Protein AF-A0A1Y4TGB0-F1 (afdb_monomer)

Secondary structure (DSSP, 8-state):
-HHHHHHHHHHHHHHHHHHHHHHHHHHHHHHHHHHHHHHHHHHHTT-HHHHHHHHHHHHHHHHHHHHH-SSSS-HHHHHHHHHHHHHHHHHHHTT-HHHHHHHHHHHHHHHHHHHHHHHTT-

Foldseek 3Di:
DVVVVVVVVVVVVVVCVLVVVLVVLLVLLVLLLVLLVQLVVCVVVVNLVSNLVSLVVSLVSLVVCLVVDDDDDDSVLSVVLSVLSVVLSVCSVVVNSVVSNVSSVVSNVSSVVSNVVSVVVD

Solvent-accessible surface area (backbone atoms only — not comparable to full-atom values): 6438 Å² total; per-residue (Å²): 115,74,68,57,54,52,52,51,50,49,51,52,50,50,53,50,52,51,53,52,52,50,53,50,53,44,53,49,32,56,53,38,50,51,26,52,52,50,19,52,55,23,52,74,70,69,36,57,71,59,18,49,50,26,36,54,52,35,32,50,50,34,58,49,49,55,74,71,60,88,82,86,72,66,67,63,63,43,51,54,45,31,48,35,38,50,49,19,46,49,28,53,73,73,69,38,55,69,63,17,50,54,34,47,52,54,39,48,54,54,40,51,52,53,39,51,66,57,56,76,80,109

pLDDT: mean 77.72, std 8.69, range [47.31, 87.56]

Mean predicted aligned error: 9.44 Å

Radius of gyration: 18.06 Å; Cα contacts (8 Å, |Δi|>4): 98; chains: 1; bounding box: 48×22×54 Å

Structure (mmCIF, N/CA/C/O backbone):
data_AF-A0A1Y4TGB0-F1
#
_entry.id   AF-A0A1Y4TGB0-F1
#
loop_
_atom_site.group_PDB
_atom_site.id
_atom_site.type_symbol
_atom_site.label_atom_id
_atom_site.label_alt_id
_atom_site.label_comp_id
_atom_site.label_asym_id
_atom_site.label_entity_id
_atom_site.label_seq_id
_atom_site.pdbx_PDB_ins_code
_atom_site.Cartn_x
_atom_site.Cartn_y
_atom_site.Cartn_z
_atom_site.occupancy
_atom_site.B_iso_or_equiv
_atom_site.auth_seq_id
_atom_site.auth_comp_id
_atom_site.auth_asym_id
_atom_site.auth_atom_id
_atom_site.pdbx_PDB_model_num
ATOM 1 N N . MET A 1 1 ? 29.116 0.308 -35.618 1.00 61.00 1 MET A N 1
ATOM 2 C CA . MET A 1 1 ? 28.433 1.578 -35.279 1.00 61.00 1 MET A CA 1
ATOM 3 C C . MET A 1 1 ? 26.933 1.412 -35.000 1.00 61.00 1 MET A C 1
ATOM 5 O O . MET A 1 1 ? 26.544 1.651 -33.871 1.00 61.00 1 MET A O 1
ATOM 9 N N . LYS A 1 2 ? 26.084 0.939 -35.935 1.00 65.75 2 LYS A N 1
ATOM 10 C CA . LYS A 1 2 ? 24.613 0.807 -35.722 1.00 65.75 2 LYS A CA 1
ATOM 11 C C . LYS A 1 2 ? 24.197 -0.141 -34.577 1.00 65.75 2 LYS A C 1
ATOM 13 O O . LYS A 1 2 ? 23.244 0.141 -33.867 1.00 65.75 2 LYS A O 1
ATOM 18 N N . ARG A 1 3 ? 24.946 -1.229 -34.354 1.00 72.62 3 ARG A N 1
ATOM 19 C CA . ARG A 1 3 ? 24.687 -2.206 -33.275 1.00 72.62 3 ARG A CA 1
ATOM 20 C C . ARG A 1 3 ? 24.862 -1.629 -31.861 1.00 72.62 3 ARG A C 1
ATOM 22 O O . ARG A 1 3 ? 24.128 -2.015 -30.966 1.00 72.62 3 ARG A O 1
ATOM 29 N N . ILE A 1 4 ? 25.785 -0.679 -31.681 1.00 84.44 4 ILE A N 1
ATOM 30 C CA . ILE A 1 4 ? 26.042 -0.034 -30.381 1.00 84.44 4 ILE A CA 1
ATOM 31 C C . ILE A 1 4 ? 24.870 0.880 -30.006 1.00 84.44 4 ILE A C 1
ATOM 33 O O . ILE A 1 4 ? 24.413 0.848 -28.871 1.00 84.44 4 ILE A O 1
ATOM 37 N N . TRP A 1 5 ? 24.325 1.622 -30.974 1.00 85.44 5 TRP A N 1
ATOM 38 C CA . TRP A 1 5 ? 23.139 2.459 -30.767 1.00 85.44 5 TRP A CA 1
ATOM 39 C C . TRP A 1 5 ? 21.890 1.646 -30.429 1.00 85.44 5 TRP A C 1
ATOM 41 O O . TRP A 1 5 ? 21.121 2.058 -29.570 1.00 85.44 5 TRP A O 1
ATOM 51 N N . VAL A 1 6 ? 21.718 0.471 -31.043 1.00 86.06 6 VAL A N 1
ATOM 52 C CA . VAL A 1 6 ? 20.629 -0.454 -30.688 1.00 86.06 6 VAL A CA 1
ATOM 53 C C . VAL A 1 6 ? 20.794 -0.962 -29.255 1.00 86.06 6 VAL A C 1
ATOM 55 O O . VAL A 1 6 ? 19.829 -0.940 -28.498 1.00 86.06 6 VAL A O 1
ATOM 58 N N . CYS A 1 7 ? 22.009 -1.347 -28.847 1.00 84.62 7 CYS A N 1
ATOM 59 C CA . CYS A 1 7 ? 22.269 -1.751 -27.464 1.00 84.62 7 CYS A CA 1
ATOM 60 C C . CYS A 1 7 ? 22.035 -0.609 -26.464 1.00 84.62 7 CYS A C 1
ATOM 62 O O . CYS A 1 7 ? 21.417 -0.834 -25.429 1.00 84.62 7 CYS A O 1
ATOM 64 N N . LEU A 1 8 ? 22.475 0.616 -26.768 1.00 86.12 8 LEU A N 1
ATOM 65 C CA . LEU A 1 8 ? 22.239 1.780 -25.907 1.00 86.12 8 LEU A CA 1
ATOM 66 C C . LEU A 1 8 ? 20.750 2.135 -25.813 1.00 86.12 8 LEU A C 1
ATOM 68 O O . LEU A 1 8 ? 20.268 2.428 -24.722 1.00 86.12 8 LEU A O 1
ATOM 72 N N . ALA A 1 9 ? 20.007 2.056 -26.919 1.00 85.12 9 ALA A N 1
ATOM 73 C CA . ALA A 1 9 ? 18.562 2.277 -26.930 1.00 85.12 9 ALA A CA 1
ATOM 74 C C . ALA A 1 9 ? 17.809 1.205 -26.127 1.00 85.12 9 ALA A C 1
ATOM 76 O O . ALA A 1 9 ? 16.884 1.535 -25.390 1.00 85.12 9 ALA A O 1
ATOM 77 N N . LEU A 1 10 ? 18.231 -0.061 -26.217 1.00 87.44 10 LEU A N 1
ATOM 78 C CA . LEU A 1 10 ? 17.659 -1.147 -25.421 1.00 87.44 10 LEU A CA 1
ATOM 79 C C . LEU A 1 10 ? 17.927 -0.936 -23.925 1.00 87.44 10 LEU A C 1
ATOM 81 O O . LEU A 1 10 ? 17.007 -1.036 -23.122 1.00 87.44 10 LEU A O 1
ATOM 85 N N . MET A 1 11 ? 19.163 -0.586 -23.557 1.00 87.38 11 MET A N 1
ATOM 86 C CA . MET A 1 11 ? 19.537 -0.292 -22.170 1.00 87.38 11 MET A CA 1
ATOM 87 C C . MET A 1 11 ? 18.752 0.897 -21.613 1.00 87.38 11 MET A C 1
ATOM 89 O O . MET A 1 11 ? 18.210 0.801 -20.518 1.00 87.38 11 MET A O 1
ATOM 93 N N . ALA A 1 12 ? 18.635 1.990 -22.372 1.00 86.94 12 ALA A N 1
ATOM 94 C CA . ALA A 1 12 ? 17.831 3.146 -21.982 1.00 86.94 12 ALA A CA 1
ATOM 95 C C . ALA A 1 12 ? 16.343 2.787 -21.847 1.00 86.94 12 ALA A C 1
ATOM 97 O O . ALA A 1 12 ? 15.696 3.208 -20.892 1.00 86.94 12 ALA A O 1
ATOM 98 N N . GLY A 1 13 ? 15.814 1.971 -22.763 1.00 85.12 13 GLY A N 1
ATOM 99 C CA . GLY A 1 13 ? 14.444 1.469 -22.707 1.00 85.12 13 GLY A CA 1
ATOM 100 C C . GLY A 1 13 ? 14.187 0.629 -21.458 1.00 85.12 13 GLY A C 1
ATOM 101 O O . GLY A 1 13 ? 13.225 0.894 -20.744 1.00 85.12 13 GLY A O 1
A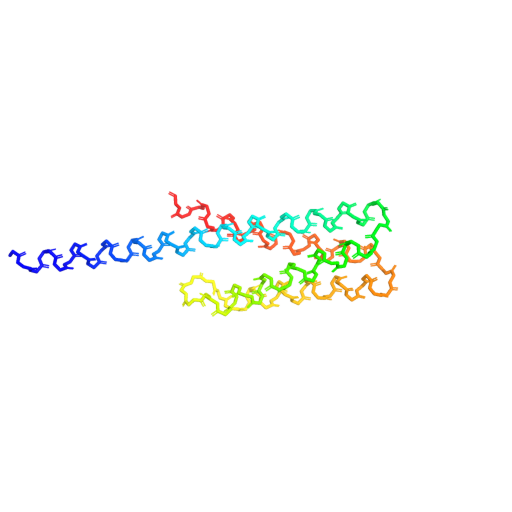TOM 102 N N . ILE A 1 14 ? 15.073 -0.323 -21.149 1.00 81.81 14 ILE A N 1
ATOM 103 C CA . ILE A 1 14 ? 14.989 -1.142 -19.932 1.00 81.81 14 ILE A CA 1
ATOM 104 C C . ILE A 1 14 ? 15.075 -0.249 -18.692 1.00 81.81 14 ILE A C 1
ATOM 106 O O . ILE A 1 14 ? 14.228 -0.371 -17.819 1.00 81.81 14 ILE A O 1
ATOM 110 N N . LEU A 1 15 ? 16.028 0.688 -18.635 1.00 80.44 15 LEU A N 1
ATOM 111 C CA . LEU A 1 15 ? 16.211 1.593 -17.495 1.00 80.44 15 LEU A CA 1
ATOM 112 C C . LEU A 1 15 ? 14.988 2.495 -17.253 1.00 80.44 15 LEU A C 1
ATOM 114 O O . LEU A 1 15 ? 14.605 2.748 -16.112 1.00 80.44 15 LEU A O 1
ATOM 118 N N . LEU A 1 16 ? 14.356 2.975 -18.327 1.00 80.94 16 LEU A N 1
ATOM 119 C CA . LEU A 1 16 ? 13.111 3.737 -18.245 1.00 80.94 16 LEU A CA 1
ATOM 120 C C . LEU A 1 16 ? 11.956 2.864 -17.754 1.00 80.94 16 LEU A C 1
ATOM 122 O O . LEU A 1 16 ? 11.166 3.317 -16.930 1.00 80.94 16 LEU A O 1
ATOM 126 N N . LEU A 1 17 ? 11.866 1.620 -18.228 1.00 76.75 17 LEU A N 1
ATOM 127 C CA . LEU A 1 17 ? 10.807 0.690 -17.846 1.00 76.75 17 LEU A CA 1
ATOM 128 C C . LEU A 1 17 ? 10.923 0.277 -16.372 1.00 76.75 17 LEU A C 1
ATOM 130 O O . LEU A 1 17 ? 9.928 0.289 -15.646 1.00 76.75 17 LEU A O 1
ATOM 134 N N . THR A 1 18 ? 12.138 -0.027 -15.911 1.00 73.00 18 THR A N 1
ATOM 135 C CA . THR A 1 18 ? 12.414 -0.354 -14.509 1.00 73.00 18 THR A CA 1
ATOM 136 C C . THR A 1 18 ? 12.219 0.864 -13.614 1.00 73.00 18 THR A C 1
ATOM 138 O O . THR A 1 18 ? 11.489 0.774 -12.632 1.00 73.00 18 THR A O 1
ATOM 141 N N . GLY A 1 19 ? 12.741 2.035 -13.994 1.00 73.25 19 GLY A N 1
ATOM 142 C CA . GLY A 1 19 ? 12.546 3.281 -13.248 1.00 73.25 19 GLY A CA 1
ATOM 143 C C . GLY A 1 19 ? 11.080 3.726 -13.160 1.00 73.25 19 GLY A C 1
ATOM 144 O O . GLY A 1 19 ? 10.633 4.191 -12.108 1.00 73.25 19 GLY A O 1
ATOM 145 N N . TYR A 1 20 ? 10.302 3.548 -14.233 1.00 73.62 20 TYR A N 1
ATOM 146 C CA . TYR A 1 20 ? 8.856 3.785 -14.236 1.00 73.62 20 TYR A CA 1
ATOM 147 C C . TYR A 1 20 ? 8.131 2.820 -13.292 1.00 73.62 20 TYR A C 1
ATOM 149 O O . TYR A 1 20 ? 7.312 3.253 -12.477 1.00 73.62 20 TYR A O 1
ATOM 157 N N . SER A 1 21 ? 8.476 1.530 -13.341 1.00 70.12 21 SER A N 1
ATOM 158 C CA . SER A 1 21 ? 7.890 0.526 -12.454 1.00 70.12 21 SER A CA 1
ATOM 159 C C . SER A 1 21 ? 8.194 0.816 -10.984 1.00 70.12 21 SER A C 1
ATOM 161 O O . SER A 1 21 ? 7.292 0.748 -10.152 1.00 70.12 21 SER A O 1
ATOM 163 N N . THR A 1 22 ? 9.430 1.193 -10.649 1.00 74.06 22 THR A N 1
ATOM 164 C CA . THR A 1 22 ? 9.803 1.491 -9.262 1.00 74.06 22 THR A CA 1
ATOM 165 C C . THR A 1 22 ? 9.095 2.735 -8.732 1.00 74.06 22 THR A C 1
ATOM 167 O O . THR A 1 22 ? 8.610 2.724 -7.604 1.00 74.06 22 THR A O 1
ATOM 170 N N . ARG A 1 23 ? 8.959 3.796 -9.542 1.00 74.62 23 ARG A N 1
ATOM 171 C CA . ARG A 1 23 ? 8.182 4.984 -9.145 1.00 74.62 23 ARG A CA 1
ATOM 172 C C . ARG A 1 23 ? 6.718 4.656 -8.873 1.00 74.62 23 ARG A C 1
ATOM 174 O O . ARG A 1 23 ? 6.152 5.175 -7.918 1.00 74.62 23 ARG A O 1
ATOM 181 N N . ARG A 1 24 ? 6.112 3.795 -9.690 1.00 77.38 24 ARG A N 1
ATOM 182 C CA . ARG A 1 24 ? 4.710 3.402 -9.527 1.00 77.38 24 ARG A CA 1
ATOM 183 C C . ARG A 1 24 ? 4.477 2.603 -8.246 1.00 77.38 24 ARG A C 1
ATOM 185 O O . ARG A 1 24 ? 3.512 2.877 -7.545 1.00 77.38 24 ARG A O 1
ATOM 192 N N . VAL A 1 25 ? 5.355 1.646 -7.932 1.00 73.88 25 VAL A N 1
ATOM 193 C CA . VAL A 1 25 ? 5.240 0.857 -6.692 1.00 73.88 25 VAL A CA 1
ATOM 194 C C . VAL A 1 25 ? 5.411 1.742 -5.458 1.00 73.88 25 VAL A C 1
ATOM 196 O O . VAL A 1 25 ? 4.647 1.595 -4.512 1.00 73.88 25 VAL A O 1
ATOM 199 N N . ARG A 1 26 ? 6.336 2.707 -5.493 1.00 74.56 26 ARG A N 1
ATOM 200 C CA . ARG A 1 26 ? 6.496 3.689 -4.408 1.00 74.56 26 ARG A CA 1
ATOM 201 C C . ARG A 1 26 ? 5.249 4.546 -4.210 1.00 74.56 26 ARG A C 1
ATOM 203 O O . ARG A 1 26 ? 4.766 4.657 -3.096 1.00 74.56 26 ARG A O 1
ATOM 210 N N . LEU A 1 27 ? 4.679 5.076 -5.296 1.00 82.00 27 LEU A N 1
ATOM 211 C CA . LEU A 1 27 ? 3.424 5.836 -5.234 1.00 82.00 27 LEU A CA 1
ATOM 212 C C . LEU A 1 27 ? 2.273 5.007 -4.654 1.00 82.00 27 LEU A C 1
ATOM 214 O O . LEU A 1 27 ? 1.468 5.533 -3.894 1.00 82.00 27 LEU A O 1
ATOM 218 N N . PHE A 1 28 ? 2.198 3.722 -5.004 1.00 81.62 28 PHE A N 1
ATOM 219 C CA . PHE A 1 28 ? 1.225 2.804 -4.420 1.00 81.62 28 PHE A CA 1
ATOM 220 C C . PHE A 1 28 ? 1.448 2.624 -2.913 1.00 81.62 28 PHE A C 1
ATOM 222 O O . PHE A 1 28 ? 0.486 2.730 -2.156 1.00 81.62 28 PHE A O 1
ATOM 229 N N . ALA A 1 29 ? 2.690 2.384 -2.483 1.00 82.44 29 ALA A N 1
ATOM 230 C CA . ALA A 1 29 ? 3.015 2.209 -1.072 1.00 82.44 29 ALA A CA 1
ATOM 231 C C . ALA A 1 29 ? 2.697 3.473 -0.260 1.00 82.44 29 ALA A C 1
ATOM 233 O O .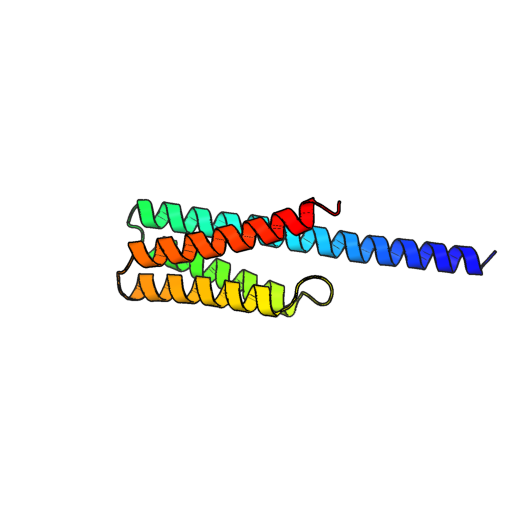 ALA A 1 29 ? 1.992 3.380 0.737 1.00 82.44 29 ALA A O 1
ATOM 234 N N . ASP A 1 30 ? 3.098 4.655 -0.741 1.00 83.38 30 ASP A N 1
ATOM 235 C CA . ASP A 1 30 ? 2.791 5.939 -0.097 1.00 83.38 30 ASP A CA 1
ATOM 236 C C . ASP A 1 30 ? 1.271 6.163 0.027 1.00 83.38 30 ASP A C 1
ATOM 238 O O . ASP A 1 30 ? 0.768 6.538 1.086 1.00 83.38 30 ASP A O 1
ATOM 242 N N . GLN A 1 31 ? 0.513 5.903 -1.047 1.00 87.38 31 GLN A N 1
ATOM 243 C CA . GLN A 1 31 ? -0.945 6.059 -1.039 1.00 87.38 31 GLN A CA 1
ATOM 244 C C . GLN A 1 31 ? -1.630 5.072 -0.097 1.00 87.38 31 GLN A C 1
ATOM 246 O O . GLN A 1 31 ? -2.571 5.452 0.595 1.00 87.38 31 GLN A O 1
ATOM 251 N N . LEU A 1 32 ? -1.193 3.813 -0.079 1.00 83.81 32 LEU A N 1
ATOM 252 C CA . LEU A 1 32 ? -1.805 2.789 0.754 1.00 83.81 32 LEU A CA 1
ATOM 253 C C . LEU A 1 32 ? -1.478 2.999 2.235 1.00 83.81 32 LEU A C 1
ATOM 255 O O . LEU A 1 32 ? -2.385 2.910 3.059 1.00 83.81 32 LEU A O 1
ATOM 259 N N . SER A 1 33 ? -0.235 3.359 2.563 1.00 85.31 33 SER A N 1
ATOM 260 C CA . SER A 1 33 ? 0.166 3.742 3.922 1.00 85.31 33 SER A CA 1
ATOM 261 C C . SER A 1 33 ? -0.661 4.917 4.437 1.00 85.31 33 SER A C 1
ATOM 263 O O . SER A 1 33 ? -1.189 4.849 5.543 1.00 85.31 33 SER A O 1
ATOM 265 N N . PHE A 1 34 ? -0.881 5.943 3.608 1.00 87.56 34 PHE A N 1
ATOM 266 C CA . PHE A 1 34 ? -1.735 7.074 3.971 1.00 87.56 34 PHE A CA 1
ATOM 267 C C . PHE A 1 34 ? -3.186 6.653 4.268 1.00 87.56 34 PHE A C 1
ATOM 269 O O . PHE A 1 34 ? -3.794 7.144 5.219 1.00 87.56 34 PHE A O 1
ATOM 276 N N . GLN A 1 35 ? -3.757 5.733 3.479 1.00 86.12 35 GLN A N 1
ATOM 277 C CA . GLN A 1 35 ? -5.108 5.215 3.735 1.00 86.12 35 GLN A CA 1
ATOM 278 C C . GLN A 1 35 ? -5.175 4.381 5.021 1.00 86.12 35 GLN A C 1
ATOM 280 O O . GLN A 1 35 ? -6.158 4.479 5.748 1.00 86.12 35 GLN A O 1
ATOM 285 N N . LEU A 1 36 ? -4.145 3.585 5.313 1.00 83.69 36 LEU A N 1
ATOM 286 C CA . LEU A 1 36 ? -4.058 2.794 6.542 1.00 83.69 36 LEU A CA 1
ATOM 287 C C . LEU A 1 36 ? -3.953 3.682 7.786 1.00 83.69 36 LEU A C 1
ATOM 289 O O . LEU A 1 36 ? -4.668 3.448 8.756 1.00 83.69 36 LEU A O 1
ATOM 293 N N . GLU A 1 37 ? -3.123 4.723 7.739 1.00 86.75 37 GLU A N 1
ATOM 294 C CA . GLU A 1 37 ? -2.985 5.699 8.825 1.00 86.75 37 GLU A CA 1
ATOM 295 C C . GLU A 1 37 ? -4.285 6.488 9.032 1.00 86.75 37 GLU A C 1
ATOM 297 O O . GLU A 1 37 ? -4.765 6.614 10.154 1.00 86.75 37 GLU A O 1
ATOM 302 N N . THR A 1 38 ? -4.936 6.906 7.940 1.00 87.12 38 THR A N 1
ATOM 303 C CA . THR A 1 38 ? -6.262 7.547 7.992 1.00 87.12 38 THR A CA 1
ATOM 304 C C . THR A 1 38 ? -7.324 6.616 8.587 1.00 87.12 38 THR A C 1
ATOM 306 O O . THR A 1 38 ? -8.170 7.063 9.358 1.00 87.12 38 THR A O 1
ATOM 309 N N . ALA A 1 39 ? -7.296 5.322 8.252 1.00 82.88 39 ALA A N 1
ATOM 310 C CA . ALA A 1 39 ? -8.218 4.340 8.816 1.00 82.88 39 ALA A CA 1
ATOM 311 C C . ALA A 1 39 ? -7.978 4.128 10.318 1.00 82.88 39 ALA A C 1
ATOM 313 O O . ALA A 1 39 ? -8.939 4.060 11.079 1.00 82.88 39 ALA A O 1
ATOM 314 N N . ALA A 1 40 ? -6.715 4.049 10.746 1.00 81.81 40 ALA A N 1
ATOM 315 C CA . ALA A 1 40 ? -6.348 3.897 12.151 1.00 81.81 40 ALA A CA 1
ATOM 316 C C . ALA A 1 40 ? -6.749 5.125 12.987 1.00 81.81 40 ALA A C 1
ATOM 318 O O . ALA A 1 40 ? -7.339 4.970 14.055 1.00 81.81 40 ALA A O 1
ATOM 319 N N . GLU A 1 41 ? -6.502 6.334 12.478 1.00 86.00 41 GLU A N 1
ATOM 320 C CA . GLU A 1 41 ? -6.896 7.590 13.126 1.00 86.00 41 GLU A CA 1
ATOM 321 C C . GLU A 1 41 ? -8.426 7.714 13.226 1.00 86.00 41 GLU A C 1
ATOM 323 O O . GLU A 1 41 ? -8.961 8.068 14.275 1.00 86.00 41 GLU A O 1
ATOM 328 N N . ALA A 1 42 ? -9.154 7.344 12.167 1.00 84.31 42 ALA A N 1
ATOM 329 C CA . ALA A 1 42 ? -10.616 7.330 12.178 1.00 84.31 42 ALA A CA 1
ATOM 330 C C . ALA A 1 42 ? -11.183 6.331 13.202 1.00 84.31 42 ALA A C 1
ATOM 332 O O . ALA A 1 42 ? -12.160 6.640 13.880 1.00 84.31 42 ALA A O 1
ATOM 333 N N . LEU A 1 43 ? -10.552 5.163 13.367 1.00 79.69 43 LEU A N 1
ATOM 334 C CA . LEU A 1 43 ? -10.927 4.201 14.410 1.00 79.69 43 LEU A CA 1
ATOM 335 C C . LEU A 1 43 ? -10.641 4.728 15.814 1.00 79.69 43 LEU A C 1
ATOM 337 O O . LEU A 1 43 ? -11.436 4.487 16.715 1.00 79.69 43 LEU A O 1
ATOM 341 N N . HIS A 1 44 ? -9.556 5.482 15.998 1.00 83.38 44 HIS A N 1
ATOM 342 C CA . HIS A 1 44 ? -9.253 6.128 17.274 1.00 83.38 44 HIS A CA 1
ATOM 343 C C . HIS A 1 44 ? -10.289 7.199 17.657 1.00 83.38 44 HIS A C 1
ATOM 345 O O . HIS A 1 44 ? -10.555 7.411 18.837 1.00 83.38 44 HIS A O 1
ATOM 351 N N . GLN A 1 45 ? -10.896 7.852 16.665 1.00 85.62 45 GLN A N 1
ATOM 352 C CA . GLN A 1 45 ? -11.945 8.862 16.843 1.00 85.62 45 GLN A CA 1
ATOM 353 C C . GLN A 1 45 ? -13.369 8.269 16.870 1.00 85.62 45 GLN A C 1
ATOM 355 O O . GLN A 1 45 ? -14.339 9.026 16.824 1.00 85.62 45 GLN A O 1
ATOM 360 N N . ASP A 1 46 ? -13.505 6.937 16.926 1.00 80.25 46 ASP A N 1
ATOM 361 C CA . ASP A 1 46 ? -14.777 6.202 16.824 1.00 80.25 46 ASP A CA 1
ATOM 362 C C . ASP A 1 46 ? -15.582 6.477 15.531 1.00 80.25 46 ASP A C 1
ATOM 364 O O . ASP A 1 46 ? -16.771 6.159 15.423 1.00 80.25 46 ASP A O 1
ATOM 368 N N . ASP A 1 47 ? -14.930 6.998 14.488 1.00 83.06 47 ASP A N 1
ATOM 369 C CA . ASP A 1 47 ? -15.523 7.244 13.173 1.00 83.06 47 ASP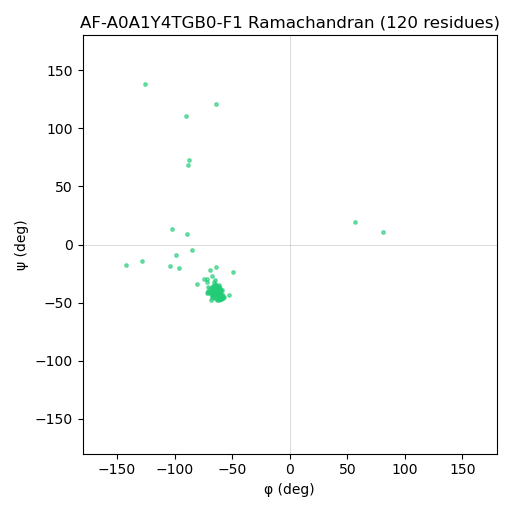 A CA 1
ATOM 370 C C . ASP A 1 47 ? -15.410 5.994 12.279 1.00 83.06 47 ASP A C 1
ATOM 372 O O . ASP A 1 47 ? -14.636 5.893 11.318 1.00 83.06 47 ASP A O 1
ATOM 376 N N . VAL A 1 48 ? -16.227 4.993 12.619 1.00 77.75 48 VAL A N 1
ATOM 377 C CA . VAL A 1 48 ? -16.359 3.727 11.882 1.00 77.75 48 VAL A CA 1
ATOM 378 C C . VAL A 1 48 ? -16.651 3.911 10.378 1.00 77.75 48 VAL A C 1
ATOM 380 O O . VAL A 1 48 ? -16.051 3.183 9.575 1.00 77.75 48 VAL A O 1
ATOM 383 N N . PRO A 1 49 ? -17.543 4.823 9.924 1.00 81.44 49 PRO A N 1
ATOM 384 C CA . PRO A 1 49 ? -17.788 4.981 8.492 1.00 81.44 49 PRO A CA 1
ATOM 385 C C . PRO A 1 49 ? -16.580 5.561 7.742 1.00 81.44 49 PRO A C 1
ATOM 387 O O . PRO A 1 49 ? -16.300 5.092 6.631 1.00 81.44 49 PRO A O 1
ATOM 390 N N . ALA A 1 50 ? -15.834 6.501 8.334 1.00 80.06 50 ALA A N 1
ATOM 391 C CA . ALA A 1 50 ? -14.605 7.024 7.736 1.00 80.06 50 ALA A CA 1
ATOM 392 C C . ALA A 1 50 ? -13.519 5.938 7.622 1.00 80.06 50 ALA A C 1
ATOM 394 O O . ALA A 1 50 ? -12.938 5.752 6.546 1.00 80.06 50 ALA A O 1
ATOM 395 N N . ALA A 1 51 ? -13.321 5.143 8.679 1.00 79.44 51 ALA A N 1
ATOM 396 C CA . ALA A 1 51 ? -12.383 4.021 8.679 1.00 79.44 51 ALA A CA 1
ATOM 397 C C . ALA A 1 51 ? -12.712 2.992 7.587 1.00 79.44 51 ALA A C 1
ATOM 399 O O . ALA A 1 51 ? -11.853 2.579 6.804 1.00 79.44 51 ALA A O 1
ATOM 400 N N . ARG A 1 52 ? -13.991 2.628 7.458 1.00 79.19 52 ARG A N 1
ATOM 401 C CA . ARG A 1 52 ? -14.456 1.688 6.432 1.00 79.19 52 ARG A CA 1
ATOM 402 C C . ARG A 1 52 ? -14.214 2.202 5.015 1.00 79.19 52 ARG A C 1
ATOM 404 O O . ARG A 1 52 ? 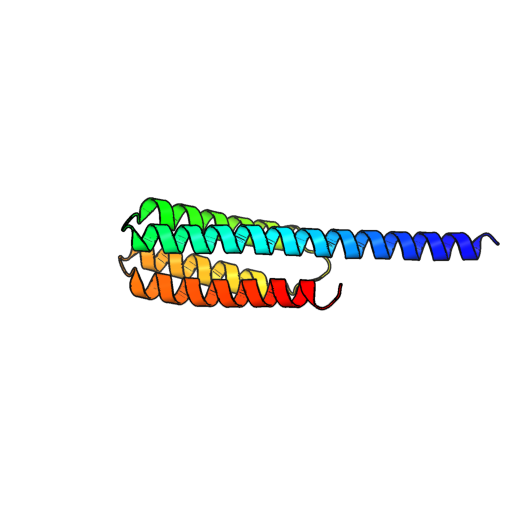-13.883 1.420 4.119 1.00 79.19 52 ARG A O 1
ATOM 411 N N . GLN A 1 53 ? -14.399 3.501 4.785 1.00 84.38 53 GLN A N 1
ATOM 412 C CA . GLN A 1 53 ? -14.148 4.108 3.483 1.00 84.38 53 GLN A CA 1
ATOM 413 C C . GLN A 1 53 ? -12.659 4.059 3.121 1.00 84.38 53 GLN A C 1
ATOM 415 O O . GLN A 1 53 ? -12.331 3.652 2.004 1.00 84.38 53 GLN A O 1
ATOM 420 N N . ALA A 1 54 ? -11.776 4.390 4.065 1.00 83.44 54 ALA A N 1
ATOM 421 C CA . ALA A 1 54 ? -10.330 4.336 3.871 1.00 83.44 54 ALA A CA 1
ATOM 422 C C . ALA A 1 54 ? -9.843 2.908 3.551 1.00 83.44 54 ALA A C 1
ATOM 424 O O . ALA A 1 54 ? -9.103 2.703 2.587 1.00 83.44 54 ALA A O 1
ATOM 425 N N . ILE A 1 55 ? -10.359 1.891 4.253 1.00 84.12 55 ILE A N 1
ATOM 426 C CA . ILE A 1 55 ? -10.036 0.476 3.983 1.00 84.12 55 ILE A CA 1
ATOM 427 C C . ILE A 1 55 ? -10.501 0.043 2.590 1.00 84.12 55 ILE A C 1
ATOM 429 O O . ILE A 1 55 ? -9.737 -0.558 1.832 1.00 84.12 55 ILE A O 1
ATOM 433 N N . ARG A 1 56 ? -11.740 0.377 2.202 1.00 84.81 56 ARG A N 1
ATOM 434 C CA . ARG A 1 56 ? -12.257 0.074 0.853 1.00 84.81 56 ARG A CA 1
ATOM 435 C C . ARG A 1 56 ? -11.428 0.749 -0.2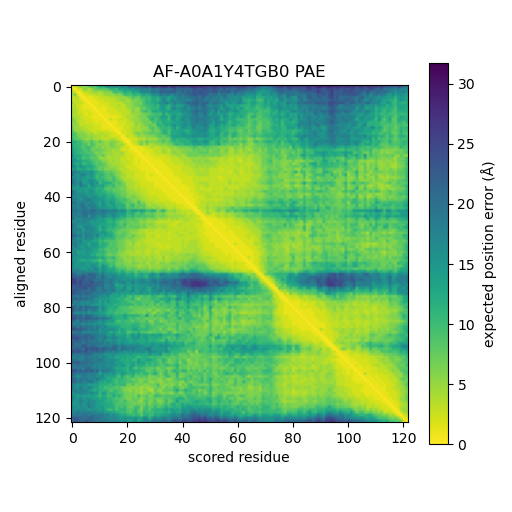35 1.00 84.81 56 ARG A C 1
ATOM 437 O O . ARG A 1 56 ? -11.211 0.169 -1.301 1.00 84.81 56 ARG A O 1
ATOM 444 N N . GLN A 1 57 ? -10.968 1.970 0.023 1.00 85.62 57 GLN A N 1
ATOM 445 C CA . GLN A 1 57 ? -10.111 2.709 -0.892 1.00 85.62 57 GLN A CA 1
ATOM 446 C C . GLN A 1 57 ? -8.724 2.058 -1.005 1.00 85.62 57 GLN A C 1
ATOM 448 O O . GLN A 1 57 ? -8.245 1.873 -2.124 1.00 85.62 57 GLN A O 1
ATOM 453 N N . GLY A 1 58 ? -8.142 1.598 0.107 1.00 84.38 58 GLY A N 1
ATOM 454 C CA . GLY A 1 58 ? -6.913 0.799 0.128 1.00 84.38 58 GLY A CA 1
ATOM 455 C C . GLY A 1 58 ? -7.027 -0.524 -0.642 1.00 84.38 58 GLY A C 1
ATOM 456 O O . GLY A 1 58 ? -6.189 -0.822 -1.496 1.00 84.38 58 GLY A O 1
ATOM 457 N N . ALA A 1 59 ? -8.109 -1.282 -0.438 1.00 83.44 59 ALA A N 1
ATOM 458 C CA . ALA A 1 59 ? -8.362 -2.530 -1.167 1.00 83.44 59 ALA A CA 1
ATOM 459 C C . ALA A 1 59 ? -8.498 -2.289 -2.683 1.00 83.44 59 ALA A C 1
ATOM 461 O O . ALA A 1 59 ? -7.939 -3.019 -3.505 1.00 83.44 59 ALA A O 1
ATOM 462 N N . ARG A 1 60 ? -9.162 -1.194 -3.082 1.00 84.19 60 ARG A N 1
ATOM 463 C CA . ARG A 1 60 ? -9.272 -0.795 -4.493 1.00 84.19 60 ARG A CA 1
ATOM 464 C C . ARG A 1 60 ? -7.914 -0.455 -5.112 1.00 84.19 60 ARG A C 1
ATOM 466 O O . ARG A 1 60 ? -7.682 -0.822 -6.267 1.00 84.19 60 ARG A O 1
ATOM 473 N N . LEU A 1 61 ? -7.033 0.223 -4.372 1.00 83.50 61 LEU A N 1
ATOM 474 C CA . LEU A 1 61 ? -5.662 0.505 -4.811 1.00 83.50 61 LEU A CA 1
ATOM 475 C C . LEU A 1 61 ? -4.883 -0.799 -5.028 1.00 83.50 61 LEU A C 1
ATOM 477 O O . LEU A 1 61 ? -4.229 -0.941 -6.061 1.00 83.50 61 LEU A O 1
ATOM 481 N N . CYS A 1 62 ? -5.017 -1.781 -4.127 1.00 79.75 62 CYS A N 1
ATOM 482 C CA . CYS A 1 62 ? -4.399 -3.107 -4.278 1.00 79.75 62 CYS A CA 1
ATOM 483 C C . CYS A 1 62 ? -4.891 -3.811 -5.551 1.00 79.75 62 CYS A C 1
ATOM 485 O O . CYS A 1 62 ? -4.092 -4.281 -6.366 1.00 79.75 62 CYS A O 1
ATOM 487 N N . GLY A 1 63 ? -6.206 -3.801 -5.789 1.00 78.50 63 GLY A N 1
ATOM 488 C CA . GLY A 1 63 ? -6.805 -4.378 -6.991 1.00 78.50 63 GLY A CA 1
ATOM 489 C C . GLY A 1 63 ? -6.386 -3.674 -8.290 1.00 78.50 63 GLY A C 1
ATOM 490 O O . GLY A 1 63 ? -6.224 -4.325 -9.327 1.00 78.50 63 GLY A O 1
ATOM 491 N N . GLN A 1 64 ? -6.181 -2.354 -8.260 1.00 79.12 64 GLN A N 1
ATOM 492 C CA . GLN A 1 64 ? -5.650 -1.601 -9.399 1.00 79.12 64 GLN A CA 1
ATOM 493 C C . GLN A 1 64 ? -4.185 -1.961 -9.664 1.00 79.12 64 GLN A C 1
ATOM 495 O O . GLN A 1 64 ? -3.840 -2.308 -10.794 1.00 79.12 64 GLN A O 1
ATOM 500 N N . MET A 1 65 ? -3.356 -1.976 -8.621 1.00 74.75 65 MET A N 1
ATOM 501 C CA . MET A 1 65 ? -1.942 -2.325 -8.719 1.00 74.75 65 MET A CA 1
ATOM 502 C C . MET A 1 65 ? -1.736 -3.757 -9.231 1.00 74.75 65 MET A C 1
ATOM 504 O O . MET A 1 65 ? -0.885 -3.994 -10.089 1.00 74.75 65 MET A O 1
ATOM 508 N N . ARG A 1 66 ? -2.575 -4.709 -8.804 1.00 71.50 66 ARG A N 1
ATOM 509 C CA . ARG A 1 66 ? -2.586 -6.088 -9.317 1.00 71.50 66 ARG A CA 1
ATOM 510 C C . ARG A 1 66 ? -2.844 -6.168 -10.825 1.00 71.50 66 ARG A C 1
ATOM 512 O O . ARG A 1 66 ? -2.198 -6.953 -11.506 1.00 71.50 66 ARG A O 1
ATOM 519 N N . ARG A 1 67 ? -3.783 -5.380 -11.362 1.00 70.19 67 ARG A N 1
ATOM 520 C CA . ARG A 1 67 ? -4.087 -5.380 -12.809 1.00 70.19 67 ARG A CA 1
ATOM 521 C C . ARG A 1 67 ? -2.990 -4.730 -13.641 1.00 70.19 67 ARG A C 1
ATOM 523 O O . ARG A 1 67 ? -2.823 -5.066 -14.808 1.00 70.19 67 ARG A O 1
ATOM 530 N N . GLU A 1 68 ? -2.280 -3.777 -13.055 1.00 68.19 68 GLU A N 1
ATOM 531 C CA . GLU A 1 68 ? -1.320 -2.944 -13.767 1.00 68.19 68 GLU A CA 1
ATOM 532 C C . GLU A 1 68 ? 0.141 -3.412 -13.609 1.00 68.19 68 GLU A C 1
ATOM 534 O O . GLU A 1 68 ? 1.029 -2.898 -14.298 1.00 68.19 68 GLU A O 1
ATOM 539 N N . SER A 1 69 ? 0.410 -4.376 -12.722 1.00 61.28 69 SER A N 1
ATOM 540 C CA . SER A 1 69 ? 1.743 -4.931 -12.475 1.00 61.28 69 SER A CA 1
ATOM 541 C C . SER A 1 69 ? 2.024 -6.136 -13.378 1.00 61.28 69 SER A C 1
ATOM 543 O O . SER A 1 69 ? 1.458 -7.210 -13.224 1.00 61.28 69 SER A O 1
ATOM 545 N N . VAL A 1 70 ? 2.938 -5.954 -14.337 1.00 56.53 70 VAL A N 1
ATOM 546 C CA . VAL A 1 70 ? 3.431 -7.034 -15.219 1.00 56.53 70 VAL A CA 1
ATOM 547 C C . VAL A 1 70 ? 4.835 -7.510 -14.819 1.00 56.53 70 VAL A C 1
ATOM 549 O O . VAL A 1 70 ? 5.233 -8.598 -15.221 1.00 56.53 70 VAL A O 1
ATOM 552 N N . LEU A 1 71 ? 5.600 -6.731 -14.034 1.00 56.22 71 LEU A N 1
ATOM 553 C CA . LEU A 1 71 ? 7.062 -6.890 -14.030 1.00 56.22 71 LEU A CA 1
ATOM 554 C C . LEU A 1 71 ? 7.794 -7.061 -12.681 1.00 56.22 71 LEU A C 1
ATOM 556 O O . LEU A 1 71 ? 8.953 -7.451 -12.744 1.00 56.22 71 LEU A O 1
ATOM 560 N N . TYR A 1 72 ? 7.220 -6.795 -11.494 1.00 54.38 72 TYR A N 1
ATOM 561 C CA . TYR A 1 72 ? 8.071 -6.704 -10.279 1.00 54.38 72 TYR A CA 1
ATOM 562 C C . TYR A 1 72 ? 7.557 -7.261 -8.946 1.00 54.38 72 TYR A C 1
ATOM 564 O O . TYR A 1 72 ? 8.385 -7.510 -8.076 1.00 54.38 72 TYR A O 1
ATOM 572 N N . LEU A 1 73 ? 6.261 -7.507 -8.759 1.00 54.69 73 LEU A N 1
ATOM 573 C CA . LEU A 1 73 ? 5.745 -8.093 -7.514 1.00 54.69 73 LEU A CA 1
ATOM 574 C C . LEU A 1 73 ? 4.929 -9.340 -7.832 1.00 54.69 73 LEU A C 1
ATOM 576 O O . LEU A 1 73 ? 4.182 -9.364 -8.813 1.00 54.69 73 LEU A O 1
ATOM 580 N N . ARG A 1 74 ? 5.106 -10.398 -7.032 1.00 59.66 74 ARG A N 1
ATOM 581 C CA . ARG A 1 74 ? 4.327 -11.625 -7.182 1.00 59.66 74 ARG A CA 1
ATOM 582 C C . ARG A 1 74 ? 2.881 -11.233 -6.897 1.00 59.66 74 ARG A C 1
ATOM 584 O O . ARG A 1 74 ? 2.572 -10.742 -5.822 1.00 59.66 74 ARG A O 1
ATOM 591 N N . THR A 1 75 ? 1.989 -11.443 -7.860 1.00 58.06 75 THR A N 1
ATOM 592 C CA . THR A 1 75 ? 0.552 -11.135 -7.741 1.00 58.06 75 THR A CA 1
ATOM 593 C C . THR A 1 75 ? -0.089 -11.687 -6.463 1.00 58.06 75 THR A C 1
ATOM 595 O O . THR A 1 75 ? -1.085 -11.133 -6.014 1.00 58.06 75 THR A O 1
ATOM 598 N N . GLY A 1 76 ? 0.496 -12.732 -5.866 1.00 62.22 76 GLY A N 1
ATOM 599 C CA . GLY A 1 76 ? 0.118 -13.268 -4.557 1.00 62.22 76 GLY A CA 1
ATOM 600 C C . GLY A 1 76 ? 0.244 -12.275 -3.396 1.00 62.22 76 GLY A C 1
ATOM 601 O O . GLY A 1 76 ? -0.670 -12.219 -2.585 1.00 62.22 76 GLY A O 1
ATOM 602 N N . ASP A 1 77 ? 1.283 -11.436 -3.359 1.00 69.44 77 ASP A N 1
ATOM 603 C CA . ASP A 1 77 ? 1.522 -10.518 -2.232 1.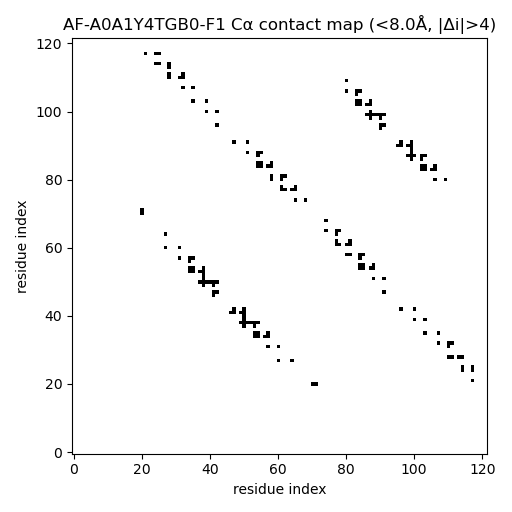00 69.44 77 ASP A CA 1
ATOM 604 C C . ASP A 1 77 ? 0.423 -9.442 -2.151 1.00 69.44 77 ASP A C 1
ATOM 606 O O . ASP A 1 77 ? -0.029 -9.068 -1.073 1.00 69.44 77 ASP A O 1
ATOM 610 N N . PHE A 1 78 ? -0.083 -8.991 -3.307 1.00 68.88 78 PHE A N 1
ATOM 611 C CA . PHE A 1 78 ? -1.217 -8.063 -3.371 1.00 68.88 78 PHE A CA 1
ATOM 612 C C . PHE A 1 78 ? -2.556 -8.722 -3.047 1.00 68.88 78 PHE A C 1
ATOM 614 O O . PHE A 1 78 ? -3.454 -8.039 -2.570 1.00 68.88 78 PHE A O 1
ATOM 621 N N . ILE A 1 79 ? -2.712 -10.017 -3.332 1.00 73.88 79 ILE A N 1
ATOM 622 C CA . ILE A 1 79 ? -3.933 -10.763 -3.001 1.00 73.88 79 ILE A CA 1
ATOM 623 C C . ILE A 1 79 ? -4.015 -10.975 -1.490 1.00 73.88 79 ILE A C 1
ATOM 625 O O . ILE A 1 79 ? -5.085 -10.817 -0.915 1.00 73.88 79 ILE A O 1
ATOM 629 N N . GLU A 1 80 ? -2.894 -11.294 -0.848 1.00 79.00 80 GLU A N 1
ATOM 630 C CA . GLU A 1 80 ? -2.823 -11.457 0.604 1.00 79.00 80 GLU A CA 1
ATOM 631 C C . GLU A 1 80 ? -3.062 -10.125 1.332 1.00 79.00 80 GLU A C 1
ATOM 633 O O . GLU A 1 80 ? -3.820 -10.076 2.298 1.00 79.00 80 GLU A O 1
ATOM 638 N N . LEU A 1 81 ? -2.528 -9.025 0.791 1.00 80.25 81 LEU A N 1
ATOM 639 C CA . LEU A 1 81 ? -2.788 -7.669 1.279 1.00 80.25 81 LEU A CA 1
ATOM 640 C C . LEU A 1 81 ? -4.243 -7.211 1.054 1.00 80.25 81 LEU A C 1
ATOM 642 O O . LEU A 1 81 ? -4.848 -6.592 1.922 1.00 80.25 81 LEU A O 1
ATOM 646 N N . GLU A 1 82 ? -4.836 -7.515 -0.103 1.00 81.12 82 GLU A N 1
ATOM 647 C CA . GLU A 1 82 ? -6.257 -7.244 -0.372 1.00 81.12 82 GLU A CA 1
ATOM 648 C C . GLU A 1 82 ? -7.155 -8.057 0.576 1.00 81.12 82 GLU A C 1
ATOM 650 O O . GLU A 1 82 ? -8.133 -7.526 1.104 1.00 81.12 82 GLU A O 1
ATOM 655 N N . ALA A 1 83 ? -6.793 -9.314 0.848 1.00 82.50 83 ALA A N 1
ATOM 656 C CA . ALA A 1 83 ? -7.512 -10.184 1.771 1.00 82.50 83 ALA A CA 1
ATOM 657 C C . ALA A 1 83 ? -7.426 -9.700 3.227 1.00 82.50 83 ALA A C 1
ATOM 659 O O . ALA A 1 83 ? -8.447 -9.709 3.912 1.00 82.50 83 ALA A O 1
ATOM 660 N N . SER A 1 84 ? -6.262 -9.230 3.692 1.00 82.62 84 SER A N 1
ATOM 661 C CA . SER A 1 84 ? -6.114 -8.683 5.051 1.00 82.62 84 SER A CA 1
ATOM 662 C C . SER A 1 84 ? -6.911 -7.389 5.236 1.00 82.62 84 SER A C 1
ATOM 664 O O . SER A 1 84 ? -7.624 -7.239 6.227 1.00 82.62 84 SER A O 1
ATOM 666 N N . LEU A 1 85 ? -6.901 -6.497 4.239 1.00 81.25 85 LEU A N 1
ATOM 667 C CA . LEU A 1 85 ? -7.736 -5.291 4.229 1.00 81.25 85 LEU A CA 1
ATOM 668 C C . LEU A 1 85 ? -9.233 -5.627 4.231 1.00 81.25 85 LEU A C 1
ATOM 670 O O . LEU A 1 85 ? -10.022 -4.980 4.919 1.00 81.25 85 LEU A O 1
ATOM 674 N N . GLN A 1 86 ? -9.645 -6.644 3.474 1.00 83.12 86 GLN A N 1
ATOM 675 C CA . GLN A 1 86 ? -11.041 -7.070 3.429 1.00 83.12 86 GLN A CA 1
ATOM 676 C C . GLN A 1 86 ? -11.487 -7.756 4.729 1.00 83.12 86 GLN A C 1
ATOM 678 O O . GLN A 1 86 ? -12.618 -7.536 5.170 1.00 83.12 86 GLN A O 1
ATOM 683 N N . ALA A 1 87 ? -10.608 -8.531 5.369 1.00 83.50 87 ALA A N 1
ATOM 684 C CA . ALA A 1 87 ? -10.838 -9.100 6.694 1.00 83.50 87 ALA A CA 1
ATOM 685 C C . ALA A 1 87 ? -10.981 -7.995 7.751 1.00 83.50 87 ALA A C 1
ATOM 687 O O . ALA A 1 87 ? -11.972 -7.979 8.476 1.00 83.50 87 ALA A O 1
ATOM 688 N N . ALA A 1 88 ? -10.087 -7.000 7.752 1.00 82.50 88 ALA A N 1
ATOM 689 C CA . ALA A 1 88 ? -10.194 -5.831 8.626 1.00 82.50 88 ALA A CA 1
ATOM 690 C C . ALA A 1 88 ? -11.525 -5.086 8.431 1.00 82.50 88 ALA A C 1
ATOM 692 O O . ALA A 1 88 ? -12.211 -4.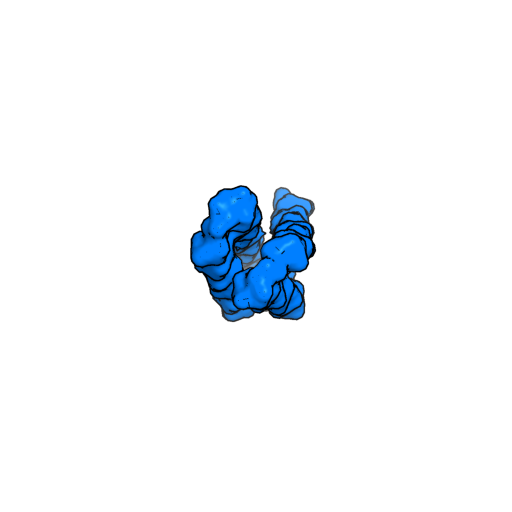761 9.397 1.00 82.50 88 ALA A O 1
ATOM 693 N N . GLY A 1 89 ? -11.939 -4.867 7.177 1.00 81.44 89 GLY A N 1
ATOM 694 C CA . GLY A 1 89 ? -13.235 -4.262 6.864 1.00 81.44 89 GLY A CA 1
ATOM 695 C C . GLY A 1 89 ? -14.431 -5.085 7.358 1.00 81.44 89 GLY A C 1
ATOM 696 O O . GLY A 1 89 ? -15.406 -4.502 7.823 1.00 81.44 89 GLY A O 1
ATOM 697 N N . SER A 1 90 ? -14.337 -6.416 7.303 1.00 81.56 90 SER A N 1
ATOM 698 C CA . SER A 1 90 ? -15.382 -7.326 7.795 1.00 81.56 90 SER A CA 1
ATOM 699 C C . SER A 1 90 ? -15.464 -7.312 9.327 1.00 81.56 90 SER A C 1
ATOM 701 O O . SER A 1 90 ? -16.557 -7.232 9.878 1.00 81.56 90 SER A O 1
ATOM 703 N N . HIS A 1 91 ? -14.326 -7.258 10.027 1.00 82.56 91 HIS A N 1
ATOM 704 C CA . HIS A 1 91 ? -14.296 -7.077 11.483 1.00 82.56 91 HIS A CA 1
ATOM 705 C C . HIS A 1 91 ? -14.899 -5.728 11.912 1.00 82.56 91 HIS A C 1
ATOM 707 O O . HIS A 1 91 ? -15.637 -5.661 12.895 1.00 82.56 91 HIS A O 1
ATOM 713 N N . LEU A 1 92 ? -14.704 -4.662 11.125 1.00 78.69 92 LEU A N 1
ATOM 714 C CA . LEU A 1 92 ? -15.412 -3.393 11.343 1.00 78.69 92 LEU A CA 1
ATOM 715 C C . LEU A 1 92 ? -16.921 -3.462 11.073 1.00 78.69 92 LEU A C 1
ATOM 717 O O . LEU A 1 92 ? -17.669 -2.651 11.618 1.00 78.69 92 LEU A O 1
ATOM 721 N N . ASP A 1 93 ? -17.386 -4.363 10.205 1.00 78.69 93 ASP A N 1
ATOM 722 C CA . ASP A 1 93 ? -18.819 -4.607 9.993 1.00 78.69 93 ASP A CA 1
ATOM 723 C C . ASP A 1 93 ? -19.452 -5.335 11.192 1.00 78.69 93 ASP A C 1
ATOM 725 O O . ASP A 1 93 ? -20.607 -5.069 11.524 1.00 78.69 93 ASP A O 1
ATOM 729 N N . GLU A 1 94 ? -18.684 -6.186 11.874 1.00 83.19 94 GLU A N 1
ATOM 730 C CA . GLU A 1 94 ? -19.099 -6.955 13.056 1.00 83.19 94 GLU A CA 1
ATOM 731 C C . GLU A 1 94 ? -18.970 -6.175 14.381 1.00 83.19 94 GLU A C 1
ATOM 733 O O . GLU A 1 94 ? -19.401 -6.659 15.427 1.00 83.19 94 GLU A O 1
ATOM 738 N N . GLY A 1 95 ? -18.420 -4.953 14.350 1.00 76.31 95 GLY A N 1
ATOM 739 C CA . GLY A 1 95 ? -18.190 -4.120 15.541 1.00 76.31 95 GLY A CA 1
ATOM 740 C C . GLY A 1 95 ? -16.923 -4.481 16.329 1.00 76.31 95 GLY A C 1
ATOM 741 O O . GLY A 1 95 ? -16.712 -3.969 17.425 1.00 76.31 95 GLY A O 1
ATOM 742 N N . ALA A 1 96 ? -16.068 -5.330 15.763 1.00 80.81 96 ALA A N 1
ATOM 743 C CA . ALA A 1 96 ? -14.800 -5.796 16.314 1.00 80.81 96 ALA A CA 1
ATOM 744 C C . ALA A 1 96 ? -13.645 -4.847 15.924 1.00 80.81 96 ALA A C 1
ATOM 746 O O . ALA A 1 96 ? -12.781 -5.175 15.105 1.00 80.81 96 ALA A O 1
ATOM 747 N N . GLN A 1 97 ? -13.654 -3.621 16.465 1.00 74.19 97 GLN A N 1
ATOM 748 C CA . GLN A 1 97 ? -12.651 -2.592 16.134 1.00 74.19 97 GLN A CA 1
ATOM 749 C C . GLN A 1 97 ? -11.219 -2.996 16.532 1.00 74.19 97 GLN A C 1
ATOM 751 O O . GLN A 1 97 ? -10.287 -2.705 15.783 1.00 74.19 97 GLN A O 1
ATOM 756 N N . GLU A 1 98 ? -11.027 -3.676 17.668 1.00 77.62 98 GLU A N 1
ATOM 757 C CA . GLU A 1 98 ? -9.692 -4.098 18.123 1.00 77.62 98 GLU A CA 1
ATOM 758 C C . GLU A 1 98 ? -9.077 -5.162 17.200 1.00 77.62 98 GLU A C 1
ATOM 760 O O . GLU A 1 98 ? -7.911 -5.040 16.814 1.00 77.62 98 GLU A O 1
ATOM 765 N N . GLU A 1 99 ? -9.851 -6.166 16.770 1.00 79.88 99 GLU A N 1
ATOM 766 C CA . GLU A 1 99 ? -9.371 -7.144 15.787 1.00 79.88 99 GLU A CA 1
ATOM 767 C C . GLU A 1 99 ? -9.127 -6.507 14.412 1.00 79.88 99 GLU A C 1
ATOM 769 O O . GLU A 1 99 ? -8.119 -6.808 13.768 1.00 79.88 99 GLU A O 1
ATOM 774 N N . ALA A 1 100 ? -9.980 -5.570 13.984 1.00 78.12 100 ALA A N 1
ATOM 775 C CA . ALA A 1 100 ? -9.772 -4.833 12.741 1.00 78.12 100 ALA A CA 1
ATOM 776 C C . ALA A 1 100 ? -8.464 -4.024 12.751 1.00 78.12 100 ALA A C 1
ATOM 778 O O . ALA A 1 100 ? -7.726 -4.045 11.766 1.00 78.12 100 ALA A O 1
ATOM 779 N N . LEU A 1 101 ? -8.140 -3.352 13.861 1.00 77.56 101 LEU A N 1
ATOM 780 C CA . LEU A 1 101 ? -6.863 -2.651 14.035 1.00 77.56 101 LEU A CA 1
ATOM 781 C C . LEU A 1 101 ? -5.671 -3.613 13.991 1.00 77.56 101 LEU A C 1
ATOM 783 O O . LEU A 1 101 ? -4.653 -3.300 13.371 1.00 77.56 101 LEU A O 1
ATOM 787 N N . GLY A 1 102 ? -5.803 -4.796 14.596 1.00 82.25 102 GLY A N 1
ATOM 788 C CA . GLY A 1 102 ? -4.787 -5.846 14.534 1.00 82.25 102 GLY A CA 1
ATOM 789 C C . GLY A 1 102 ? -4.485 -6.293 13.100 1.00 82.25 102 GLY A C 1
ATOM 790 O O . GLY A 1 102 ? -3.316 -6.389 12.717 1.00 82.25 102 GLY A O 1
ATOM 791 N N . GLU A 1 103 ? -5.519 -6.507 12.282 1.00 83.19 103 GLU A N 1
ATOM 792 C CA . GLU A 1 103 ? -5.357 -6.859 10.865 1.00 83.19 103 GLU A CA 1
ATOM 793 C C . GLU A 1 103 ? -4.814 -5.692 10.021 1.00 83.19 103 GLU A C 1
ATOM 795 O O . GLU A 1 103 ? -3.949 -5.902 9.165 1.00 83.19 103 GLU A O 1
ATOM 800 N N . LEU A 1 104 ? -5.227 -4.447 10.297 1.00 81.75 104 LEU A N 1
ATOM 801 C CA . LEU A 1 104 ? -4.664 -3.255 9.646 1.00 81.75 104 LEU A CA 1
ATOM 802 C C . LEU A 1 104 ? -3.175 -3.075 9.950 1.00 81.75 104 LEU A C 1
ATOM 804 O O . LEU A 1 104 ? -2.415 -2.701 9.058 1.00 81.75 104 LEU A O 1
ATOM 808 N N . GLY A 1 105 ? -2.743 -3.384 11.174 1.00 82.19 105 GLY A N 1
ATOM 809 C CA . GLY A 1 105 ? -1.330 -3.377 11.551 1.00 82.19 105 GLY A CA 1
ATOM 810 C C . GLY A 1 105 ? -0.505 -4.426 10.800 1.00 82.19 105 GLY A C 1
ATOM 811 O O . GLY A 1 105 ? 0.645 -4.181 10.446 1.00 82.19 105 GLY A O 1
ATOM 812 N N . ARG A 1 106 ? -1.077 -5.593 10.482 1.00 81.94 106 ARG A N 1
ATOM 813 C CA . ARG A 1 106 ? -0.393 -6.582 9.627 1.00 81.94 106 ARG A CA 1
ATOM 814 C C . ARG A 1 106 ? -0.293 -6.101 8.184 1.00 81.94 106 ARG A C 1
ATOM 816 O O . ARG A 1 106 ? 0.765 -6.234 7.569 1.00 81.94 106 ARG A O 1
ATOM 823 N N . ALA A 1 107 ? -1.371 -5.509 7.669 1.00 81.31 107 ALA A N 1
ATOM 824 C CA . ALA A 1 107 ? -1.387 -4.911 6.341 1.00 81.31 107 ALA A CA 1
ATOM 825 C C . ALA A 1 107 ? -0.348 -3.782 6.219 1.00 81.31 107 ALA A C 1
ATOM 827 O O . ALA A 1 107 ? 0.393 -3.747 5.238 1.00 81.31 107 ALA A O 1
ATOM 828 N N . SER A 1 108 ? -0.220 -2.906 7.223 1.00 79.50 108 SER A N 1
ATOM 829 C CA . SER A 1 108 ? 0.759 -1.809 7.207 1.00 79.50 108 SER A CA 1
ATOM 830 C C . SER A 1 108 ? 2.201 -2.310 7.183 1.00 79.50 108 SER A C 1
ATOM 832 O O . SER A 1 108 ? 2.990 -1.844 6.364 1.00 79.50 108 SER A O 1
ATOM 834 N N . VAL A 1 109 ? 2.532 -3.327 7.983 1.00 83.62 109 VAL A N 1
ATOM 835 C CA . VAL A 1 109 ? 3.859 -3.965 7.974 1.00 83.62 109 VAL A CA 1
ATOM 836 C C . VAL A 1 109 ? 4.175 -4.570 6.602 1.00 83.62 109 VAL A C 1
ATOM 838 O O . VAL A 1 109 ? 5.300 -4.466 6.110 1.00 83.62 109 VAL A O 1
ATOM 841 N N . GLN A 1 110 ? 3.188 -5.187 5.950 1.00 79.62 110 GLN A N 1
ATOM 842 C CA . GLN A 1 110 ? 3.362 -5.761 4.617 1.00 79.62 110 GLN A CA 1
ATOM 843 C C . GLN A 1 110 ? 3.618 -4.673 3.559 1.00 79.62 110 GLN A C 1
ATOM 845 O O . GLN A 1 110 ? 4.483 -4.847 2.699 1.00 79.62 110 GLN A O 1
ATOM 850 N N . VAL A 1 111 ? 2.933 -3.529 3.655 1.00 80.38 111 VAL A N 1
ATOM 851 C CA . VAL A 1 111 ? 3.159 -2.359 2.786 1.00 80.38 111 VAL A CA 1
ATOM 852 C C . VAL A 1 111 ? 4.529 -1.734 3.024 1.00 80.38 111 VAL A C 1
ATOM 854 O O . VAL A 1 111 ? 5.237 -1.447 2.060 1.00 80.38 111 VAL A O 1
ATOM 857 N N . GLU A 1 112 ? 4.940 -1.580 4.282 1.00 80.44 112 GLU A N 1
ATOM 858 C CA . GLU A 1 112 ? 6.257 -1.049 4.642 1.00 80.44 112 GLU A CA 1
ATOM 859 C C . GLU A 1 112 ? 7.385 -1.949 4.119 1.00 80.44 112 GLU A C 1
ATOM 861 O O . GLU A 1 112 ? 8.384 -1.463 3.587 1.00 80.44 112 GLU A O 1
ATOM 866 N N . ASN A 1 113 ? 7.201 -3.271 4.169 1.00 81.00 113 ASN A N 1
ATOM 867 C CA . ASN A 1 113 ? 8.147 -4.218 3.586 1.00 81.00 113 ASN A CA 1
ATOM 868 C C . ASN A 1 113 ? 8.236 -4.072 2.053 1.00 81.00 113 ASN A C 1
ATOM 870 O O . ASN A 1 113 ? 9.333 -4.092 1.490 1.00 81.00 113 ASN A O 1
ATOM 874 N N . ILE A 1 114 ? 7.106 -3.861 1.364 1.00 74.19 114 ILE A N 1
ATOM 875 C CA . ILE A 1 114 ? 7.091 -3.571 -0.082 1.00 74.19 114 ILE A CA 1
ATOM 876 C C . ILE A 1 114 ? 7.819 -2.250 -0.378 1.00 74.19 114 ILE A C 1
ATOM 878 O O . ILE A 1 114 ? 8.643 -2.201 -1.295 1.00 74.19 114 ILE A O 1
ATOM 882 N N . ASP A 1 115 ? 7.574 -1.191 0.398 1.00 74.69 115 ASP A N 1
ATOM 883 C CA . ASP A 1 115 ? 8.264 0.094 0.232 1.00 74.69 115 ASP A CA 1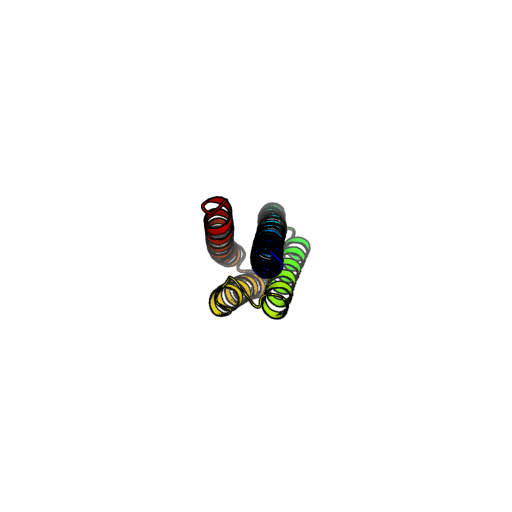
ATOM 884 C C . ASP A 1 115 ? 9.777 -0.054 0.451 1.00 74.69 115 ASP A C 1
ATOM 886 O O . ASP A 1 115 ? 10.577 0.338 -0.404 1.00 74.69 115 ASP A O 1
ATOM 890 N N . TRP A 1 116 ? 10.190 -0.735 1.522 1.00 74.94 116 TRP A N 1
ATOM 891 C CA . TRP A 1 116 ? 11.594 -1.027 1.812 1.00 74.94 116 TRP A CA 1
ATOM 892 C C . TRP A 1 116 ? 12.272 -1.801 0.675 1.00 74.94 116 TRP A C 1
ATOM 894 O O . TRP A 1 116 ? 13.358 -1.423 0.214 1.00 74.94 116 TRP A O 1
ATOM 904 N N . LEU A 1 117 ? 11.607 -2.837 0.152 1.00 67.25 117 LEU A N 1
ATOM 905 C CA . LEU A 1 117 ? 12.070 -3.601 -1.006 1.00 67.25 117 LEU A CA 1
ATOM 906 C C . LEU A 1 117 ? 12.142 -2.765 -2.282 1.00 67.25 117 LEU A C 1
ATOM 908 O O . LEU A 1 117 ? 12.858 -3.151 -3.193 1.00 67.25 117 LEU A O 1
ATOM 912 N N . THR A 1 118 ? 11.465 -1.626 -2.395 1.00 65.50 118 THR A N 1
ATOM 913 C CA . THR A 1 118 ? 11.639 -0.734 -3.554 1.00 65.50 118 THR A CA 1
ATOM 914 C C . THR A 1 118 ? 12.620 0.405 -3.319 1.00 65.50 118 THR A C 1
ATOM 916 O O . THR A 1 118 ? 13.143 0.970 -4.286 1.00 65.50 118 THR A O 1
ATOM 919 N N . ARG A 1 119 ? 12.910 0.753 -2.063 1.00 66.31 119 ARG A N 1
ATOM 920 C CA . ARG A 1 119 ? 13.940 1.736 -1.698 1.00 66.31 119 ARG A CA 1
ATOM 92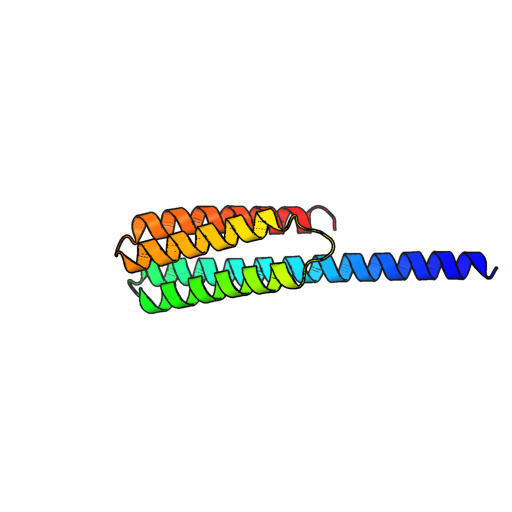1 C C . ARG A 1 119 ? 15.346 1.152 -1.711 1.00 66.31 119 ARG A C 1
ATOM 923 O O . ARG A 1 119 ? 16.262 1.852 -2.108 1.00 66.31 119 ARG A O 1
ATOM 930 N N . ARG A 1 120 ? 15.521 -0.122 -1.354 1.00 58.00 120 ARG A N 1
ATOM 931 C CA . ARG A 1 120 ? 16.845 -0.765 -1.261 1.00 58.00 120 ARG A CA 1
ATOM 932 C C . ARG A 1 120 ? 17.559 -0.995 -2.602 1.00 58.00 120 ARG A C 1
ATOM 934 O O . ARG A 1 120 ? 18.773 -1.163 -2.609 1.00 58.00 120 ARG A O 1
ATOM 941 N N . TRP A 1 121 ? 16.832 -1.032 -3.718 1.00 49.81 121 TRP A N 1
ATOM 942 C CA . TRP A 1 121 ? 17.394 -1.320 -5.050 1.00 49.81 121 TRP A CA 1
ATOM 943 C C . TRP A 1 121 ? 17.590 -0.075 -5.930 1.00 49.81 121 TRP A C 1
ATOM 945 O O . TRP A 1 121 ? 17.792 -0.214 -7.137 1.00 49.81 121 TRP A O 1
ATOM 955 N N . LEU A 1 122 ? 17.514 1.127 -5.351 1.00 47.31 122 LEU A N 1
ATOM 956 C CA . LEU A 1 122 ? 17.718 2.413 -6.029 1.00 47.31 122 LEU A CA 1
ATOM 957 C C . LEU A 1 122 ? 18.732 3.240 -5.241 1.00 47.31 122 LEU A C 1
ATOM 959 O O . LEU A 1 122 ? 19.614 3.832 -5.895 1.00 47.31 122 LEU A O 1
#

Sequence (122 aa):
MKRIWVCLALMAGILLLTGYSTRRVRLFADQLSFQLETAAEALHQDDVPAARQAIRQGARLCGQMRRESVLYLRTGDFIELEASLQAAGSHLDEGAQEEALGELGRASVQVENIDWLTRRWL

Nearest PDB structures (foldseek):
  3k1i-assembly2_B  TM=7.334E-01  e=8.680E-02  Helicobacter pylori 26695
  8xr6-assembly1_q  TM=7.044E-01  e=1.076E-01  Chroomonas placoidea
  3iqc-assembly3_A  TM=7.115E-01  e=1.333E-01  Helicobacter pylori 26695
  6lea-assembly2_B  TM=6.428E-01  e=1.197E-01  Helicobacter pylori CPY1124
  2lfd-assembly1_A  TM=5.877E-01  e=5.673E-01  Escherichia coli